Protein AF-A0A658NIF4-F1 (afdb_monomer)

Radius of gyration: 15.55 Å; Cα contacts (8 Å, |Δi|>4): 143; chains: 1; bounding 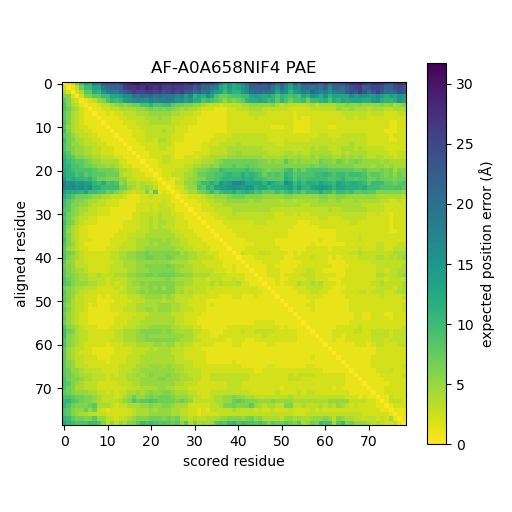box: 40×20×40 Å

Foldseek 3Di:
DPDDPFFKDKDKDKDWDDDPPDDPVRTDIDMFIFIFGFAPDFDADDDDDRQRTTDTPPGPHGNRNDDPVVCCCDDRVND

Mean predicted aligned error: 4.16 Å

Structure (mmCIF, N/CA/C/O backbone):
data_AF-A0A658NIF4-F1
#
_entry.id   AF-A0A658NIF4-F1
#
loop_
_atom_site.group_PDB
_atom_site.id
_atom_site.type_symbol
_atom_site.label_atom_id
_atom_site.label_alt_id
_atom_si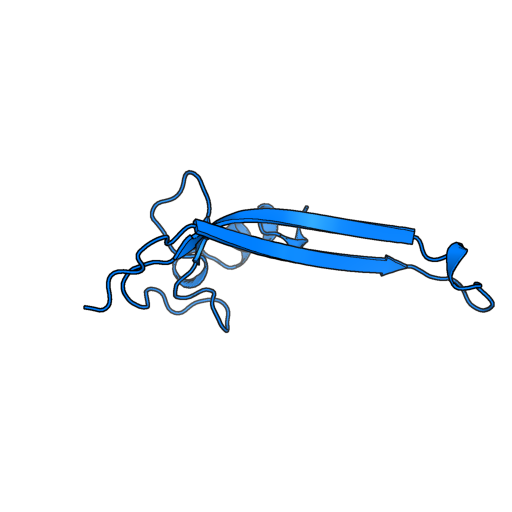te.label_comp_id
_atom_site.label_asym_id
_atom_site.label_entity_id
_atom_site.label_seq_id
_atom_site.pdbx_PDB_ins_code
_atom_site.Cartn_x
_atom_site.Cartn_y
_atom_site.Cartn_z
_atom_site.occupancy
_atom_site.B_iso_or_equiv
_atom_site.auth_seq_id
_atom_site.auth_comp_id
_atom_site.auth_asym_id
_atom_site.auth_atom_id
_atom_site.pdbx_PDB_model_num
ATOM 1 N N . ALA A 1 1 ? -22.465 7.261 10.696 1.00 53.84 1 ALA A N 1
ATOM 2 C CA . ALA A 1 1 ? -21.236 6.669 10.134 1.00 53.84 1 ALA A CA 1
ATOM 3 C C . ALA A 1 1 ? -21.560 6.187 8.728 1.00 53.84 1 ALA A C 1
ATOM 5 O O . ALA A 1 1 ? -22.529 5.450 8.586 1.00 53.84 1 ALA A O 1
ATOM 6 N N . HIS A 1 2 ? -20.848 6.649 7.697 1.00 54.84 2 HIS A N 1
ATOM 7 C CA . HIS A 1 2 ? -21.023 6.106 6.348 1.00 54.84 2 HIS A CA 1
ATOM 8 C C . HIS A 1 2 ? -20.457 4.684 6.343 1.00 54.84 2 HIS A C 1
ATOM 10 O O . HIS A 1 2 ? -19.245 4.499 6.398 1.00 54.84 2 HIS A O 1
ATOM 16 N N . ALA A 1 3 ? -21.334 3.683 6.359 1.00 63.62 3 ALA A N 1
ATOM 17 C CA . ALA A 1 3 ? -20.928 2.307 6.132 1.00 63.62 3 ALA A CA 1
ATOM 18 C C . ALA A 1 3 ? -20.713 2.140 4.625 1.00 63.62 3 ALA A C 1
ATOM 20 O O . ALA A 1 3 ? -21.652 2.283 3.840 1.00 63.62 3 ALA A O 1
ATOM 21 N N . TRP A 1 4 ? -19.469 1.904 4.219 1.00 68.75 4 TRP A N 1
ATOM 22 C CA . TRP A 1 4 ? -19.150 1.514 2.850 1.00 68.75 4 TRP A CA 1
ATOM 23 C C . TRP A 1 4 ? -19.882 0.202 2.547 1.00 68.75 4 TRP A C 1
ATOM 25 O O . TRP A 1 4 ? -19.775 -0.741 3.327 1.00 68.75 4 TRP A O 1
ATOM 35 N N . GLY A 1 5 ? -20.650 0.142 1.454 1.00 84.50 5 GLY A N 1
ATOM 36 C CA . GLY A 1 5 ? -21.359 -1.088 1.072 1.00 84.50 5 GLY A CA 1
ATOM 37 C C . GLY A 1 5 ? -20.393 -2.248 0.809 1.00 84.50 5 GLY A C 1
ATOM 38 O O . GLY A 1 5 ? -20.620 -3.361 1.270 1.00 84.50 5 GLY A O 1
ATOM 39 N N . ASP A 1 6 ? -19.275 -1.953 0.143 1.00 91.62 6 ASP A N 1
ATOM 40 C CA . ASP A 1 6 ? -18.104 -2.821 0.038 1.00 91.62 6 ASP A CA 1
ATOM 41 C C . ASP A 1 6 ? -16.871 -2.007 0.445 1.00 91.62 6 ASP A C 1
ATOM 43 O O . ASP A 1 6 ? -16.570 -0.981 -0.163 1.00 91.62 6 ASP A O 1
ATOM 47 N N . ALA A 1 7 ? -16.198 -2.433 1.514 1.00 94.06 7 ALA A N 1
ATOM 48 C CA . ALA A 1 7 ? -15.032 -1.744 2.060 1.00 94.06 7 ALA A CA 1
ATOM 49 C C . ALA A 1 7 ? -13.703 -2.322 1.556 1.00 94.06 7 ALA A C 1
ATOM 51 O O . ALA A 1 7 ? -12.652 -1.871 2.011 1.00 94.06 7 ALA A O 1
ATOM 52 N N . ARG A 1 8 ? -13.716 -3.333 0.676 1.00 96.88 8 ARG A N 1
ATOM 53 C CA . ARG A 1 8 ? -12.486 -3.945 0.156 1.00 96.88 8 ARG A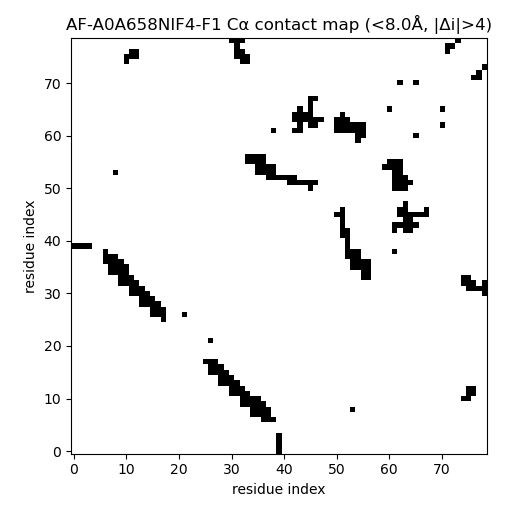 CA 1
ATOM 54 C C . ARG A 1 8 ? -11.660 -2.920 -0.618 1.00 96.88 8 ARG A C 1
ATOM 56 O O . ARG A 1 8 ? -12.191 -2.129 -1.392 1.00 96.88 8 ARG A O 1
ATOM 63 N N . ALA A 1 9 ? -10.349 -2.957 -0.414 1.00 96.88 9 ALA A N 1
ATOM 64 C CA . ALA A 1 9 ? -9.403 -2.057 -1.058 1.00 96.88 9 ALA A CA 1
ATOM 65 C C . ALA A 1 9 ? -8.059 -2.753 -1.296 1.00 96.88 9 ALA A C 1
ATOM 67 O O . ALA A 1 9 ? -7.716 -3.719 -0.614 1.00 96.88 9 ALA A O 1
ATOM 68 N N . GLU A 1 10 ? -7.268 -2.220 -2.224 1.00 97.81 10 GLU A N 1
ATOM 69 C CA . GLU A 1 10 ? -5.880 -2.627 -2.430 1.00 97.81 10 GLU A CA 1
ATOM 70 C C . GLU A 1 10 ? -4.963 -1.410 -2.372 1.00 97.81 10 GLU A C 1
ATOM 72 O O . GLU A 1 10 ? -5.230 -0.376 -2.987 1.00 97.81 10 GLU A O 1
ATOM 77 N N . ALA 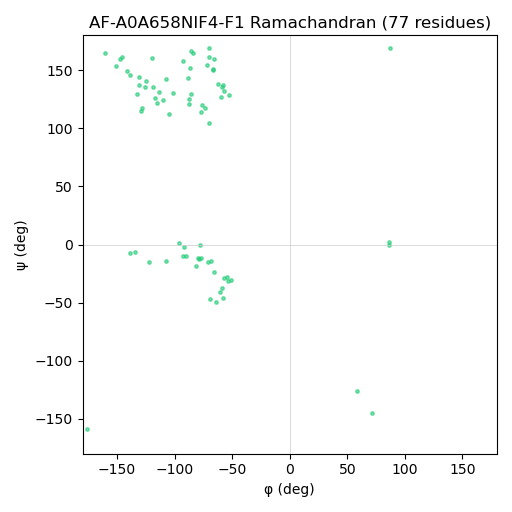A 1 11 ? -3.850 -1.554 -1.663 1.00 97.31 11 ALA A N 1
ATOM 78 C CA . ALA A 1 11 ? -2.721 -0.654 -1.799 1.00 97.31 11 ALA A CA 1
ATOM 79 C C . ALA A 1 11 ? -1.818 -1.169 -2.923 1.00 97.31 11 ALA A C 1
ATOM 81 O O . ALA A 1 11 ? -1.388 -2.322 -2.876 1.00 97.31 11 ALA A O 1
ATOM 82 N N . VAL A 1 12 ? -1.520 -0.324 -3.910 1.00 97.56 12 VAL A N 1
ATOM 83 C CA . VAL A 1 12 ? -0.756 -0.706 -5.107 1.00 97.56 12 VAL A CA 1
ATOM 84 C C . VAL A 1 12 ? 0.371 0.292 -5.355 1.00 97.56 12 VAL A C 1
ATOM 86 O O . VAL A 1 12 ? 0.166 1.502 -5.250 1.00 97.56 12 VAL A O 1
ATOM 89 N N . SER A 1 13 ? 1.557 -0.203 -5.702 1.00 97.06 13 SER A N 1
ATOM 90 C CA . SER A 1 13 ? 2.634 0.592 -6.306 1.00 97.06 13 SER A CA 1
ATOM 91 C C . SER A 1 13 ? 3.189 -0.108 -7.529 1.00 97.06 13 SER A C 1
ATOM 93 O O . SER A 1 13 ? 3.340 -1.323 -7.520 1.00 97.06 13 SER A O 1
ATOM 95 N N . ALA A 1 14 ? 3.560 0.680 -8.534 1.00 96.81 14 ALA A N 1
ATOM 96 C CA . ALA A 1 14 ? 4.327 0.229 -9.683 1.00 96.81 14 ALA A CA 1
ATOM 97 C C . ALA A 1 14 ? 5.659 0.992 -9.737 1.00 96.81 14 ALA A C 1
ATOM 99 O O . ALA A 1 14 ? 5.687 2.209 -9.541 1.00 96.81 14 ALA A O 1
ATOM 100 N N . LEU A 1 15 ? 6.749 0.276 -9.998 1.00 95.94 15 LEU A N 1
ATOM 101 C CA . LEU A 1 15 ? 8.088 0.810 -10.221 1.00 95.94 15 LEU A CA 1
ATOM 102 C C . LEU A 1 15 ? 8.498 0.497 -11.659 1.00 95.94 15 LEU A C 1
ATOM 104 O O . LEU A 1 15 ? 8.549 -0.668 -12.044 1.00 95.94 15 LEU A O 1
ATOM 108 N N . GLY A 1 16 ? 8.805 1.535 -12.434 1.00 95.44 16 GLY A N 1
ATOM 109 C CA . GLY A 1 16 ? 9.386 1.403 -13.768 1.00 95.44 16 GLY A CA 1
ATOM 110 C C . GLY A 1 16 ? 10.889 1.670 -13.737 1.00 95.44 16 GLY A C 1
ATOM 111 O O . GLY A 1 16 ? 11.316 2.696 -13.208 1.00 95.44 16 GLY A O 1
ATOM 112 N N . LEU A 1 17 ? 11.679 0.774 -14.324 1.00 96.12 17 LEU A N 1
ATOM 113 C CA . LEU A 1 17 ? 13.116 0.931 -14.532 1.00 96.12 17 LEU A CA 1
ATOM 114 C C . LEU A 1 17 ? 13.417 0.945 -16.032 1.00 96.12 17 LEU A C 1
ATOM 116 O O . LEU A 1 17 ? 13.057 0.017 -16.753 1.00 96.12 17 LEU A O 1
ATOM 120 N N . ALA A 1 18 ? 14.105 1.989 -16.486 1.00 96.44 18 ALA A N 1
ATOM 121 C CA . ALA A 1 18 ? 14.531 2.148 -17.869 1.00 96.44 18 ALA A CA 1
ATOM 122 C C . ALA A 1 18 ? 15.956 2.704 -17.927 1.00 96.44 18 ALA A C 1
ATOM 124 O O . ALA A 1 18 ? 16.349 3.525 -17.094 1.00 96.44 18 ALA A O 1
ATOM 125 N N . TRP A 1 19 ? 16.715 2.280 -18.934 1.00 96.12 19 TRP A N 1
ATOM 126 C CA . TRP A 1 19 ? 18.036 2.830 -19.230 1.00 96.12 19 TRP A CA 1
ATOM 127 C C . TRP A 1 19 ? 17.945 3.968 -20.254 1.00 96.12 19 TRP A C 1
ATOM 129 O O . TRP A 1 19 ? 16.975 4.042 -21.013 1.00 96.12 19 TRP A O 1
ATOM 139 N N . PRO A 1 20 ? 18.947 4.864 -20.317 1.00 96.62 20 PRO A N 1
ATOM 140 C CA . PRO A 1 20 ? 19.015 5.869 -21.372 1.00 96.62 20 PRO A CA 1
ATOM 141 C C . PRO A 1 20 ? 18.910 5.231 -22.765 1.00 96.62 20 PRO A C 1
ATOM 143 O O . PRO A 1 20 ? 19.638 4.292 -23.074 1.00 96.62 20 PRO A O 1
ATOM 146 N N . GLY A 1 21 ? 18.005 5.749 -23.598 1.00 94.62 21 GLY A N 1
ATOM 147 C CA . GLY A 1 21 ? 17.747 5.225 -24.945 1.00 94.62 21 GLY A CA 1
ATOM 148 C C . GLY A 1 21 ? 16.738 4.073 -25.022 1.00 94.62 21 GLY A C 1
ATOM 149 O O . GLY A 1 21 ? 16.453 3.622 -26.127 1.00 94.62 21 GLY A O 1
ATOM 150 N N . ALA A 1 22 ? 16.181 3.625 -23.892 1.00 92.75 22 ALA A N 1
ATOM 151 C CA . ALA A 1 22 ? 15.116 2.624 -23.853 1.00 92.75 22 ALA A CA 1
ATOM 152 C C . ALA A 1 22 ? 13.879 3.061 -24.657 1.00 92.75 22 ALA A C 1
ATOM 154 O O . ALA A 1 22 ? 13.421 4.205 -24.556 1.00 92.75 22 ALA A O 1
ATOM 155 N N . LEU A 1 23 ? 13.313 2.128 -25.420 1.00 92.56 23 LEU A N 1
ATOM 156 C CA . LEU A 1 23 ? 12.002 2.267 -26.045 1.00 92.56 23 LEU A CA 1
ATOM 157 C C . LEU A 1 23 ? 10.900 1.866 -25.043 1.00 92.56 23 LEU A C 1
ATOM 159 O O . LEU A 1 23 ? 11.186 1.217 -24.037 1.00 92.56 23 LEU A O 1
ATOM 163 N N . PRO A 1 24 ? 9.618 2.204 -25.286 1.00 81.75 24 PRO A N 1
ATOM 164 C CA . PRO A 1 24 ? 8.535 1.910 -24.340 1.00 81.75 24 PRO A CA 1
ATOM 165 C C . PRO A 1 24 ? 8.413 0.436 -23.911 1.00 81.75 24 PRO A C 1
ATOM 167 O O . PRO A 1 24 ? 7.952 0.167 -22.806 1.00 81.75 24 PRO A O 1
ATOM 170 N N . GLY A 1 25 ? 8.827 -0.512 -24.760 1.00 86.69 25 GLY A N 1
ATOM 171 C CA . GLY A 1 25 ? 8.821 -1.948 -24.454 1.00 86.69 25 GLY A CA 1
ATOM 172 C C . GLY A 1 25 ? 9.992 -2.433 -23.591 1.00 86.69 25 GLY A C 1
ATOM 173 O O . GLY A 1 25 ? 9.937 -3.551 -23.089 1.00 86.69 25 GLY A O 1
ATOM 174 N N . ASP A 1 26 ? 11.018 -1.603 -23.394 1.00 91.75 26 ASP A N 1
ATOM 175 C CA . ASP A 1 26 ? 12.235 -1.953 -22.648 1.00 91.75 26 ASP A CA 1
ATOM 176 C C . ASP A 1 26 ? 12.135 -1.586 -21.156 1.00 91.75 26 ASP A C 1
ATOM 178 O O . ASP A 1 26 ? 13.067 -1.823 -20.383 1.00 91.75 26 ASP A O 1
ATOM 182 N N . VAL A 1 27 ? 11.020 -0.977 -20.735 1.00 95.44 27 VAL A N 1
ATOM 183 C CA . VAL A 1 27 ? 10.791 -0.609 -19.335 1.00 95.44 27 VAL A CA 1
ATOM 184 C C . VAL A 1 27 ? 10.488 -1.866 -18.529 1.00 95.44 27 VAL A C 1
ATOM 186 O O . VAL A 1 27 ? 9.461 -2.518 -18.722 1.00 95.44 27 VAL A O 1
ATOM 189 N N . VAL A 1 28 ? 11.351 -2.175 -17.566 1.00 94.94 28 VAL A N 1
ATOM 190 C CA . VAL A 1 28 ? 11.075 -3.215 -16.576 1.00 94.94 28 VAL A CA 1
ATOM 191 C C . VAL A 1 28 ? 10.084 -2.646 -15.572 1.00 94.94 28 VAL A C 1
ATOM 193 O O . VAL A 1 28 ? 10.374 -1.651 -14.910 1.00 94.94 28 VAL A O 1
ATOM 196 N N . VAL A 1 29 ? 8.918 -3.275 -15.454 1.00 94.62 29 VAL A N 1
ATOM 197 C CA . VAL A 1 29 ? 7.889 -2.876 -14.492 1.00 94.62 29 VAL A CA 1
ATOM 198 C C . VAL A 1 29 ? 7.787 -3.929 -13.399 1.00 94.62 29 VAL A C 1
ATOM 200 O O . VAL A 1 29 ? 7.549 -5.102 -13.679 1.00 94.62 29 VAL A O 1
ATOM 203 N N . ALA A 1 30 ? 7.946 -3.496 -12.153 1.00 95.44 30 ALA A N 1
ATOM 204 C CA . ALA A 1 30 ? 7.599 -4.272 -10.972 1.00 95.44 30 ALA A CA 1
ATOM 205 C C . ALA A 1 30 ? 6.347 -3.672 -10.329 1.00 95.44 30 ALA A C 1
ATOM 207 O O . ALA A 1 30 ? 6.191 -2.451 -10.291 1.00 95.44 30 ALA A O 1
ATOM 208 N N . GLU A 1 31 ? 5.460 -4.517 -9.816 1.00 97.06 31 GLU A N 1
ATOM 209 C CA . GLU A 1 31 ? 4.237 -4.079 -9.155 1.00 97.06 31 GLU A CA 1
ATOM 210 C C . GLU A 1 31 ? 4.060 -4.814 -7.830 1.00 97.06 31 GLU A C 1
ATOM 212 O O . GLU A 1 31 ? 4.109 -6.042 -7.776 1.00 97.06 31 GLU A O 1
ATOM 217 N N . GLY A 1 32 ? 3.812 -4.049 -6.772 1.00 96.75 32 GLY A N 1
ATOM 218 C CA . GLY A 1 32 ? 3.531 -4.567 -5.446 1.00 96.75 32 GLY A CA 1
ATOM 219 C C . GLY A 1 32 ? 2.100 -4.243 -5.034 1.00 96.75 32 GLY A C 1
ATOM 220 O O . GLY A 1 32 ? 1.645 -3.099 -5.135 1.00 96.75 32 GLY A O 1
ATOM 221 N N . ARG A 1 33 ? 1.380 -5.262 -4.554 1.00 97.75 33 ARG A N 1
ATOM 222 C CA . ARG A 1 33 ? -0.013 -5.162 -4.095 1.00 97.75 33 ARG A CA 1
ATOM 223 C C . ARG A 1 33 ? -0.176 -5.672 -2.675 1.00 97.75 33 ARG A C 1
ATOM 225 O O . ARG A 1 33 ? 0.388 -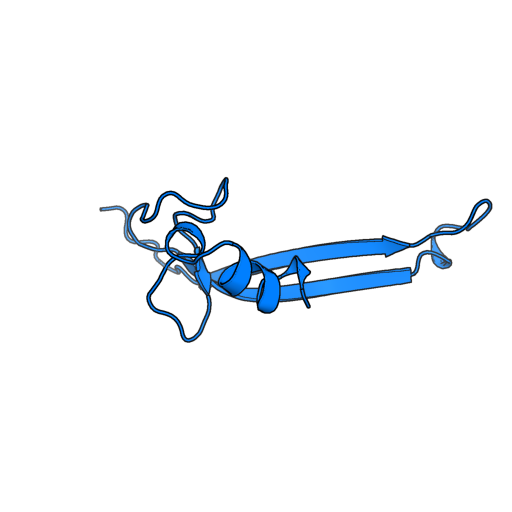6.700 -2.301 1.00 97.75 33 ARG A O 1
ATOM 232 N N . VAL A 1 34 ? -1.002 -4.980 -1.898 1.00 97.75 34 VAL A N 1
ATOM 233 C CA . VAL A 1 34 ? -1.461 -5.437 -0.585 1.00 97.75 34 VAL A CA 1
ATOM 234 C C . VAL A 1 34 ? -2.985 -5.337 -0.538 1.00 97.75 34 VAL A C 1
ATOM 236 O O . VAL A 1 34 ? -3.501 -4.219 -0.582 1.00 97.75 34 VAL A O 1
ATO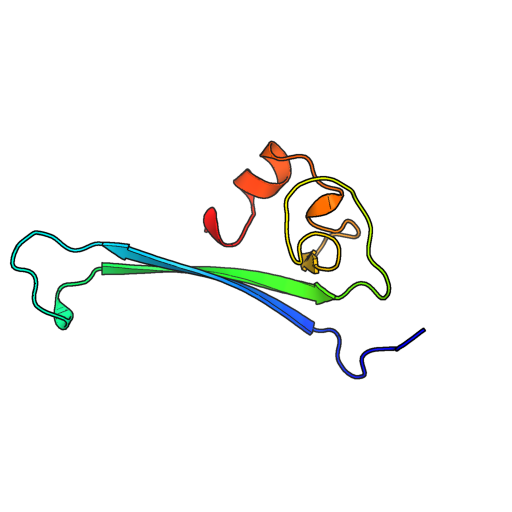M 239 N N . PRO A 1 35 ? -3.712 -6.464 -0.432 1.00 98.06 35 PRO A N 1
ATOM 240 C CA . PRO A 1 35 ? -5.154 -6.438 -0.226 1.00 98.06 35 PRO A CA 1
ATOM 241 C C . PRO A 1 35 ? -5.487 -5.984 1.198 1.00 98.06 35 PRO A C 1
ATOM 243 O O . PRO A 1 35 ? -4.695 -6.165 2.126 1.00 98.06 35 PRO A O 1
ATOM 246 N N . GLY A 1 36 ? -6.672 -5.413 1.383 1.00 97.25 36 GLY A N 1
ATOM 247 C CA . GLY A 1 36 ? -7.138 -4.920 2.672 1.00 97.25 36 GLY A CA 1
ATOM 248 C C . GLY A 1 36 ? -8.569 -4.396 2.623 1.00 97.25 36 GLY A C 1
ATOM 249 O O . GLY A 1 36 ? -9.358 -4.738 1.738 1.00 97.25 36 GLY A O 1
ATOM 250 N N . ALA A 1 37 ? -8.904 -3.560 3.598 1.00 97.38 37 ALA A N 1
ATOM 251 C CA . ALA A 1 37 ? -10.198 -2.904 3.687 1.00 97.38 37 ALA A CA 1
ATOM 252 C C . ALA A 1 37 ? -10.087 -1.498 4.287 1.00 97.38 37 ALA A C 1
ATOM 254 O O . ALA A 1 37 ? -9.109 -1.160 4.957 1.00 97.38 37 ALA A O 1
ATOM 255 N N . LEU A 1 38 ? -11.110 -0.679 4.057 1.00 96.81 38 LEU A N 1
ATOM 256 C CA . LEU A 1 38 ? -11.231 0.650 4.642 1.00 96.81 38 LEU A CA 1
ATOM 257 C C . LEU A 1 38 ? -11.874 0.583 6.031 1.00 96.81 38 LEU A C 1
ATOM 259 O O . LEU A 1 38 ? -12.945 0.006 6.221 1.00 96.81 38 LEU A O 1
ATOM 263 N N . ALA A 1 39 ? -11.237 1.227 7.002 1.00 95.25 39 ALA A N 1
ATOM 264 C CA . ALA A 1 39 ? -11.790 1.463 8.322 1.00 95.25 39 ALA A CA 1
ATOM 265 C C . ALA A 1 39 ? -12.992 2.429 8.245 1.00 95.25 39 ALA A C 1
ATOM 267 O O . ALA A 1 39 ? -13.024 3.329 7.401 1.00 95.25 39 ALA A O 1
ATOM 268 N N . PRO A 1 40 ? -13.971 2.304 9.159 1.00 92.75 40 PRO A N 1
ATOM 269 C CA . PRO A 1 40 ? -15.147 3.177 9.186 1.00 92.75 40 PRO A CA 1
ATOM 270 C C . PRO A 1 40 ? -14.834 4.616 9.635 1.00 92.75 40 PRO A C 1
ATOM 272 O O . PRO A 1 40 ? -15.666 5.506 9.462 1.00 92.75 40 PRO A O 1
ATOM 275 N N . ALA A 1 41 ? -13.659 4.845 10.226 1.00 94.50 41 ALA A N 1
ATOM 276 C CA . ALA A 1 41 ? -13.155 6.154 10.622 1.00 94.50 41 ALA A CA 1
ATOM 277 C C . ALA A 1 41 ? -11.612 6.170 10.583 1.00 94.50 41 ALA A C 1
ATOM 279 O O . ALA A 1 41 ? -11.002 5.109 10.757 1.00 94.50 41 ALA A O 1
ATOM 280 N N . PRO A 1 42 ? -10.979 7.344 10.389 1.00 96.69 42 PRO A N 1
ATOM 281 C CA . PRO A 1 42 ? -9.528 7.490 10.475 1.00 96.69 42 PRO A CA 1
ATOM 282 C C . PRO A 1 42 ? -8.977 7.087 11.851 1.00 96.69 42 PRO A C 1
ATOM 284 O O . PRO A 1 42 ? -9.530 7.481 12.878 1.00 96.69 42 PRO A O 1
ATOM 287 N N . ARG A 1 43 ? -7.877 6.330 11.874 1.00 97.81 43 ARG A N 1
ATOM 288 C CA . ARG A 1 43 ? -7.136 5.932 13.080 1.00 97.81 43 ARG A CA 1
ATOM 289 C C . ARG A 1 43 ? -5.633 5.961 12.827 1.00 97.81 43 ARG A C 1
ATOM 291 O O . ARG A 1 43 ? -5.196 5.664 11.717 1.00 97.81 43 ARG A O 1
ATOM 298 N N . GLY A 1 44 ? -4.862 6.249 13.872 1.00 97.62 44 GLY A N 1
ATOM 299 C CA . GLY A 1 44 ? -3.405 6.370 13.803 1.00 97.62 44 GLY A CA 1
ATOM 300 C C . GLY A 1 44 ? -2.929 7.770 13.414 1.00 97.62 44 GLY A C 1
ATOM 301 O O . GLY A 1 44 ? -3.719 8.630 13.029 1.00 97.62 44 GLY A O 1
ATOM 302 N N . ALA A 1 45 ? -1.624 7.994 13.554 1.00 97.31 45 ALA A N 1
ATOM 303 C CA . ALA A 1 45 ? -0.976 9.286 13.307 1.00 97.31 45 ALA A CA 1
ATOM 304 C C . ALA A 1 45 ? 0.322 9.170 12.487 1.00 97.31 45 ALA A C 1
ATOM 306 O O . ALA A 1 45 ? 0.905 10.186 12.116 1.00 97.31 45 ALA A O 1
ATOM 307 N N . ASN A 1 46 ? 0.778 7.946 12.205 1.00 96.50 46 ASN A N 1
ATOM 308 C CA . ASN A 1 46 ? 1.984 7.699 11.424 1.00 96.50 46 ASN A CA 1
ATOM 309 C C . ASN A 1 46 ? 1.676 7.685 9.923 1.00 96.50 46 ASN A C 1
ATOM 311 O O . ASN A 1 46 ? 0.531 7.547 9.494 1.00 96.50 46 ASN A O 1
ATOM 315 N N . GLY A 1 47 ? 2.727 7.754 9.107 1.00 93.94 47 GLY A N 1
ATOM 316 C CA . GLY A 1 47 ? 2.585 7.652 7.659 1.00 93.94 47 GLY A CA 1
ATOM 317 C C . GLY A 1 47 ? 1.927 8.890 7.050 1.00 93.94 47 GLY A C 1
ATOM 318 O O . GLY A 1 47 ? 2.209 10.012 7.461 1.00 93.94 47 GLY A O 1
ATOM 319 N N . PHE A 1 48 ? 1.122 8.698 6.006 1.00 95.69 48 PHE A N 1
ATOM 320 C 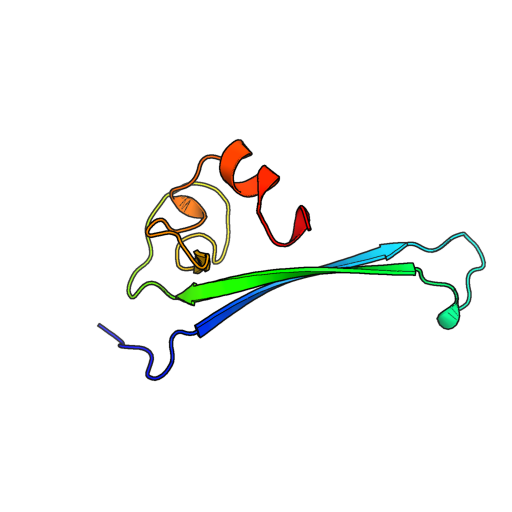CA . PHE A 1 48 ? 0.518 9.788 5.245 1.00 95.69 48 PHE A CA 1
ATOM 321 C C . PHE A 1 48 ? -0.705 9.355 4.430 1.00 95.69 48 PHE A C 1
ATOM 323 O O . PHE A 1 48 ? -0.922 8.178 4.144 1.00 95.69 48 PHE A O 1
ATOM 330 N N . GLY A 1 49 ? -1.481 10.343 3.978 1.00 96.25 49 GLY A N 1
ATOM 331 C CA . GLY A 1 49 ? -2.590 10.129 3.053 1.00 96.25 49 GLY A CA 1
ATOM 332 C C . GLY A 1 49 ? -3.632 9.160 3.610 1.00 96.25 49 GLY A C 1
ATOM 333 O O . GLY A 1 49 ? -4.149 9.349 4.707 1.00 96.25 49 GLY A O 1
ATOM 334 N N . TRP A 1 50 ? -3.943 8.115 2.846 1.00 96.69 50 TRP A N 1
ATOM 335 C CA . TRP A 1 50 ? -4.972 7.127 3.180 1.00 96.69 50 TRP A CA 1
ATOM 336 C C . TRP A 1 50 ? -4.529 6.088 4.222 1.00 96.69 50 TRP A C 1
ATOM 338 O O . TRP A 1 50 ? -5.338 5.246 4.616 1.00 96.69 50 TRP A O 1
ATOM 348 N N . ASP A 1 51 ? -3.287 6.150 4.715 1.00 97.56 51 ASP A N 1
ATOM 349 C CA . ASP A 1 51 ? -2.781 5.227 5.739 1.00 97.56 51 ASP A CA 1
ATOM 350 C C . ASP A 1 51 ? -3.679 5.174 6.983 1.00 97.56 51 ASP A C 1
ATOM 352 O O . ASP A 1 51 ? -3.793 4.124 7.611 1.00 97.56 51 ASP A O 1
ATOM 356 N N . VAL A 1 52 ? -4.343 6.287 7.319 1.00 98.00 52 VAL A N 1
ATOM 357 C CA . VAL A 1 52 ? -5.253 6.393 8.471 1.00 98.00 52 VAL A CA 1
ATOM 358 C C . VAL A 1 52 ? -6.540 5.590 8.321 1.00 98.00 52 VAL A C 1
ATOM 360 O O . VAL A 1 52 ? -7.245 5.393 9.304 1.00 98.00 52 VAL A O 1
ATOM 363 N N . VAL A 1 53 ? -6.876 5.122 7.121 1.00 97.38 53 VAL A N 1
ATOM 364 C CA . VAL A 1 53 ? -8.103 4.350 6.874 1.00 97.38 53 VAL A CA 1
ATOM 365 C C . VAL A 1 53 ? -7.844 2.977 6.272 1.00 97.38 53 VAL A C 1
ATOM 367 O O . VAL A 1 53 ? -8.740 2.148 6.314 1.00 97.38 53 VAL A O 1
ATOM 370 N N . PHE A 1 54 ? -6.658 2.680 5.749 1.00 97.81 54 PHE A N 1
ATOM 371 C CA . PHE A 1 54 ? -6.391 1.370 5.157 1.00 97.81 54 PHE A CA 1
ATOM 372 C C . PHE A 1 54 ? -5.916 0.353 6.195 1.00 97.81 54 PHE A C 1
ATOM 374 O O . PHE A 1 54 ? -4.875 0.541 6.825 1.00 97.81 54 PHE A O 1
ATOM 381 N N . VAL A 1 55 ? -6.661 -0.744 6.329 1.00 97.50 55 VAL A N 1
ATOM 382 C CA . VAL A 1 55 ? -6.326 -1.911 7.152 1.00 97.50 55 VAL A CA 1
ATOM 383 C C . VAL A 1 55 ? -5.876 -3.042 6.217 1.00 97.50 55 VAL A C 1
ATOM 385 O O . VAL A 1 55 ? -6.703 -3.542 5.449 1.00 97.50 55 VAL A O 1
ATOM 388 N N . PRO A 1 56 ? -4.592 -3.451 6.228 1.00 97.56 56 PRO A N 1
ATOM 389 C CA . PRO A 1 56 ? -4.117 -4.548 5.388 1.00 97.56 56 PRO A CA 1
ATOM 390 C C . PRO A 1 56 ? -4.737 -5.883 5.821 1.00 97.56 56 PRO A C 1
ATOM 392 O O . PRO A 1 56 ? -5.057 -6.094 6.991 1.00 97.56 56 PRO A O 1
ATOM 395 N N . ALA A 1 57 ? -4.901 -6.805 4.874 1.00 97.19 57 ALA A N 1
ATOM 396 C CA . ALA A 1 57 ? -5.475 -8.117 5.145 1.00 97.19 57 ALA A CA 1
ATOM 397 C C . ALA A 1 57 ? -4.675 -8.864 6.229 1.00 97.19 57 ALA A C 1
ATOM 399 O O . ALA A 1 57 ? -3.448 -8.943 6.166 1.00 97.19 57 ALA A O 1
ATOM 400 N N . GLY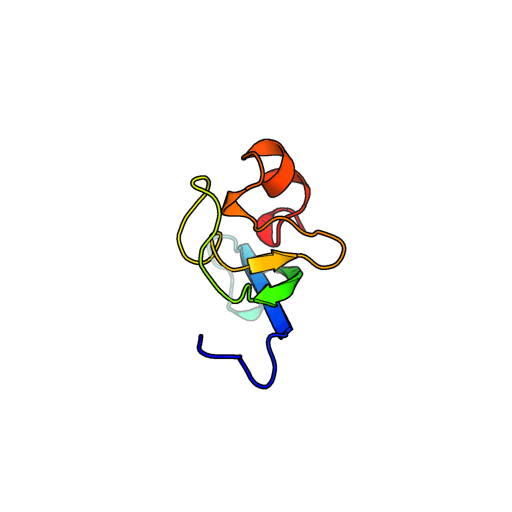 A 1 58 ? -5.384 -9.428 7.211 1.00 95.62 58 GLY A N 1
ATOM 401 C CA . GLY A 1 58 ? -4.783 -10.140 8.345 1.00 95.62 58 GLY A CA 1
ATOM 402 C C . GLY A 1 58 ? -4.382 -9.256 9.531 1.00 95.62 58 GLY A C 1
ATOM 403 O O . GLY A 1 58 ? -3.870 -9.779 10.515 1.00 95.62 58 GLY A O 1
ATOM 404 N N . GLU A 1 59 ? -4.634 -7.949 9.475 1.00 96.31 59 GLU A N 1
ATOM 405 C CA . GLU A 1 59 ? -4.366 -7.003 10.562 1.00 96.31 59 GLU A CA 1
ATOM 406 C C . GLU A 1 59 ? -5.648 -6.316 11.039 1.00 96.31 59 GLU A C 1
ATOM 408 O O . GLU A 1 59 ? -6.663 -6.267 10.345 1.00 96.31 59 GLU A O 1
ATOM 413 N N . THR A 1 60 ? -5.595 -5.759 12.247 1.00 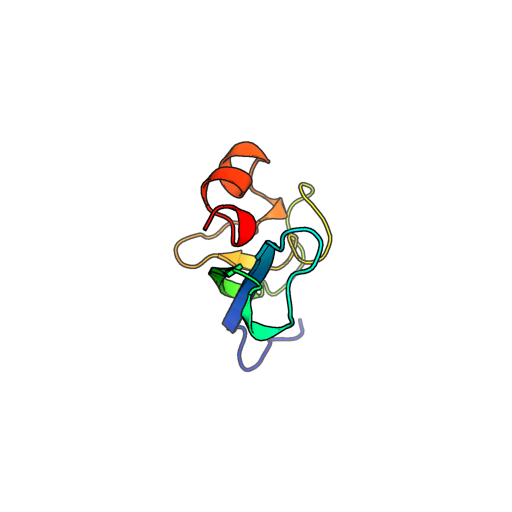96.62 60 THR A N 1
ATOM 414 C CA . THR A 1 60 ? -6.668 -4.919 12.812 1.00 96.62 60 THR A CA 1
ATOM 415 C C . THR A 1 60 ? -6.282 -3.443 12.863 1.00 96.62 60 THR A C 1
ATOM 417 O O . THR A 1 60 ? -7.138 -2.576 13.057 1.00 96.62 60 THR A O 1
ATOM 420 N N . ARG A 1 61 ? -4.993 -3.148 12.685 1.00 97.62 61 ARG A N 1
ATOM 421 C CA . ARG A 1 61 ? -4.412 -1.807 12.693 1.00 97.62 61 ARG A CA 1
ATOM 422 C C . ARG A 1 61 ? -4.453 -1.195 11.299 1.00 97.62 61 ARG A C 1
ATOM 424 O O . ARG A 1 61 ? -4.236 -1.893 10.311 1.00 97.62 61 ARG A O 1
ATOM 431 N N . THR A 1 62 ? -4.693 0.106 11.214 1.00 98.06 62 THR A N 1
ATOM 432 C CA . THR A 1 62 ? -4.454 0.854 9.976 1.00 98.06 62 THR A CA 1
ATOM 433 C C . THR A 1 62 ? -2.948 0.974 9.730 1.00 98.06 62 THR A C 1
ATOM 435 O O . THR A 1 62 ? -2.144 0.841 10.657 1.00 98.06 62 THR A O 1
ATOM 438 N N . PHE A 1 63 ? -2.526 1.268 8.499 1.00 97.69 63 PHE A N 1
ATOM 439 C CA . PHE A 1 63 ? -1.112 1.573 8.243 1.00 97.69 63 PHE A CA 1
ATOM 440 C C . PHE A 1 63 ? -0.589 2.751 9.079 1.00 97.69 63 PHE A C 1
ATOM 442 O O . PHE A 1 63 ? 0.593 2.762 9.413 1.00 97.69 63 PHE A O 1
ATOM 449 N N . ALA A 1 64 ? -1.442 3.708 9.456 1.00 98.12 64 ALA A N 1
ATOM 450 C CA . ALA A 1 64 ? -1.054 4.833 10.309 1.00 98.12 64 ALA A CA 1
ATOM 451 C C . ALA A 1 64 ? -0.928 4.482 11.804 1.00 98.12 64 ALA A C 1
ATOM 453 O O . ALA A 1 64 ? -0.425 5.292 12.586 1.00 98.12 64 ALA A O 1
ATOM 454 N N . GLU A 1 65 ? -1.395 3.307 12.227 1.00 98.25 65 GLU A N 1
ATOM 455 C CA . GLU A 1 65 ? -1.197 2.768 13.582 1.00 98.25 65 GLU A CA 1
ATOM 456 C C . GLU A 1 65 ? 0.053 1.873 13.673 1.00 98.25 65 GLU A C 1
ATOM 458 O O . GLU A 1 65 ? 0.464 1.495 14.769 1.00 98.25 65 GLU A O 1
ATOM 463 N N . MET A 1 66 ? 0.671 1.534 12.537 1.00 96.81 66 MET A N 1
ATOM 464 C CA . MET A 1 66 ? 1.930 0.788 12.476 1.00 96.81 66 MET A CA 1
ATOM 465 C C . MET A 1 66 ? 3.126 1.738 12.575 1.00 96.81 66 MET A C 1
ATOM 467 O O . MET A 1 66 ? 3.061 2.901 12.163 1.00 96.81 66 MET A O 1
ATOM 471 N N . SER A 1 67 ? 4.244 1.245 13.103 1.00 96.88 67 SER A N 1
ATOM 472 C CA . SER A 1 67 ? 5.524 1.943 12.984 1.00 96.88 67 SER A CA 1
ATOM 473 C C . SER A 1 67 ? 5.984 1.993 11.521 1.00 96.88 67 SER A C 1
ATOM 475 O O . SER A 1 67 ? 5.565 1.192 10.678 1.00 96.88 67 SER A O 1
ATOM 477 N N . ALA A 1 68 ? 6.885 2.928 11.208 1.00 93.56 68 ALA A N 1
ATOM 478 C CA . ALA A 1 68 ? 7.450 3.037 9.865 1.00 93.56 68 ALA A CA 1
ATOM 479 C C . ALA A 1 68 ? 8.162 1.742 9.432 1.00 93.56 68 ALA A C 1
ATOM 481 O O . ALA A 1 68 ? 8.041 1.337 8.281 1.00 93.56 68 ALA A O 1
ATOM 482 N N . GLU A 1 69 ? 8.855 1.067 10.351 1.00 94.88 69 GLU A N 1
ATOM 483 C CA . GLU A 1 69 ? 9.573 -0.182 10.083 1.00 94.88 69 GLU A CA 1
ATOM 484 C C . GLU A 1 69 ? 8.622 -1.359 9.805 1.00 94.88 69 GLU A C 1
ATOM 486 O O . GLU A 1 69 ? 8.769 -2.064 8.801 1.00 94.88 69 GLU A O 1
ATOM 491 N N . GLU A 1 70 ? 7.582 -1.532 10.629 1.00 94.56 70 GLU A N 1
ATOM 492 C CA . GLU A 1 70 ? 6.549 -2.553 10.402 1.00 94.56 70 GLU A CA 1
ATOM 493 C C . GLU A 1 70 ? 5.866 -2.361 9.046 1.00 94.56 70 GLU A C 1
ATOM 495 O O . GLU A 1 70 ? 5.716 -3.315 8.281 1.00 94.56 70 GLU A O 1
ATOM 500 N N . LYS A 1 71 ? 5.491 -1.119 8.715 1.00 93.31 71 LYS A N 1
ATOM 501 C CA . LYS A 1 71 ? 4.872 -0.801 7.428 1.00 93.31 71 LYS A CA 1
ATOM 502 C C . LYS A 1 71 ? 5.842 -1.057 6.273 1.00 93.31 71 LYS A C 1
ATOM 504 O O . LYS A 1 71 ? 5.482 -1.717 5.296 1.00 93.31 71 LYS A O 1
ATOM 509 N N . ASN A 1 72 ? 7.072 -0.556 6.367 1.00 92.19 72 ASN A N 1
ATOM 510 C CA . ASN A 1 72 ? 8.056 -0.645 5.289 1.00 92.19 72 ASN A CA 1
ATOM 511 C C . ASN A 1 72 ? 8.500 -2.078 4.997 1.00 92.19 72 ASN A C 1
ATOM 513 O O . ASN A 1 72 ? 8.893 -2.346 3.873 1.00 92.19 72 ASN A O 1
ATOM 517 N N . SER A 1 73 ? 8.396 -3.007 5.947 1.00 92.38 73 SER A N 1
ATOM 518 C CA . SER A 1 73 ? 8.719 -4.418 5.694 1.00 92.38 73 SER A CA 1
ATOM 519 C C . SER A 1 73 ? 7.615 -5.195 4.959 1.00 92.38 73 SER A C 1
ATOM 521 O O . SER A 1 73 ? 7.861 -6.313 4.512 1.00 92.38 73 SER A O 1
ATOM 523 N N . ARG A 1 74 ? 6.390 -4.651 4.842 1.00 85.38 74 ARG A N 1
ATOM 524 C CA . ARG A 1 74 ? 5.204 -5.416 4.380 1.00 85.38 74 ARG A CA 1
ATOM 525 C C . ARG A 1 74 ? 4.282 -4.673 3.409 1.00 85.38 74 ARG A C 1
ATOM 527 O O . ARG A 1 74 ? 3.316 -5.261 2.919 1.00 85.38 74 ARG A O 1
ATOM 534 N N . SER A 1 75 ? 4.523 -3.382 3.176 1.00 89.88 75 SER A N 1
ATOM 535 C CA . SER A 1 75 ? 3.658 -2.532 2.350 1.00 89.88 75 SER A CA 1
ATOM 536 C C . SER A 1 75 ? 3.720 -2.878 0.862 1.00 89.88 75 SER A C 1
ATOM 538 O O . SER A 1 75 ? 4.613 -3.583 0.405 1.00 89.88 75 SER A O 1
ATOM 540 N N . HIS A 1 76 ? 2.798 -2.299 0.092 1.00 93.25 76 HIS A N 1
ATOM 541 C CA . HIS A 1 76 ? 2.775 -2.367 -1.370 1.00 93.25 76 HIS A CA 1
ATOM 542 C C . HIS A 1 76 ? 4.118 -1.993 -2.016 1.00 93.25 76 HIS A C 1
ATOM 544 O O . HIS A 1 76 ? 4.459 -2.577 -3.029 1.00 93.25 76 HIS A O 1
ATOM 550 N N . ARG A 1 77 ? 4.912 -1.103 -1.402 1.00 91.12 77 ARG A N 1
ATOM 551 C CA . ARG A 1 77 ? 6.227 -0.678 -1.927 1.00 91.12 77 ARG A CA 1
ATOM 552 C C . ARG A 1 77 ? 7.371 -1.636 -1.616 1.00 91.12 77 ARG A C 1
ATOM 554 O O . ARG A 1 77 ? 8.436 -1.506 -2.201 1.00 91.12 77 ARG A O 1
ATOM 561 N N . ALA A 1 78 ? 7.181 -2.508 -0.633 1.00 88.81 78 ALA A N 1
ATOM 562 C CA . ALA A 1 78 ? 8.177 -3.491 -0.219 1.00 88.81 78 ALA A CA 1
ATOM 563 C C . ALA A 1 78 ? 8.043 -4.814 -0.986 1.00 88.81 78 ALA A C 1
ATOM 565 O O . ALA A 1 78 ? 8.884 -5.695 -0.830 1.00 88.81 78 ALA A O 1
ATOM 566 N N . ARG A 1 79 ? 6.946 -4.958 -1.737 1.00 81.81 79 ARG A N 1
ATOM 567 C CA . ARG A 1 79 ? 6.608 -6.119 -2.556 1.00 81.81 79 ARG A CA 1
ATOM 568 C C . ARG A 1 79 ? 7.015 -5.902 -4.001 1.00 81.81 79 ARG A C 1
ATOM 570 O O . ARG A 1 79 ? 7.003 -4.729 -4.435 1.00 81.81 79 ARG A O 1
#

Sequence (79 aa):
AHAWGDARAEAVSALGLAWPGALPGDVVVAEGRVPGALAPAPRGANGFGWDVVFVPAGETRTFAEMSAEEKNSRSHRAR

pLDDT: mean 93.22, std 8.51, range [53.84, 98.25]

Secondary structure (DSSP, 8-state):
----S--EEEEEEEEEE--TT--GGG-EEEEEEEEEEE-SS---SSS-GGGGTEEETT-SS-GGGS-HHHHHTTSGGG-

Nearest PDB structures (foldseek):
  2dvn-assembly1_A  TM=9.263E-01  e=1.732E-05  Pyrococcus horikoshii
  2e5x-assembly1_A-2  TM=9.105E-01  e=4.637E-05  Pyrococcus horikoshii OT3
  6wwd-assembly1_A  TM=8.429E-01  e=8.581E-05  Mycobacteroides abscessus ATCC 19977
  4bnq-assembly1_B  TM=9.291E-01  e=3.998E-04  Staphylococcus aureus
  6wwd-assembly1_B  TM=8.495E-01  e=1.493E-04  Mycobacteroides abscessus ATCC 19977

Solvent-accessible surface area (backbone atoms only — not comparable to full-atom values): 4657 Å² total; per-residue (Å²): 127,78,74,62,93,72,40,73,45,71,46,73,38,75,49,78,47,73,60,94,88,56,56,90,89,61,48,48,72,49,72,9,74,33,56,28,30,54,51,83,56,79,40,62,83,39,86,61,86,64,24,24,28,35,23,45,68,97,54,91,52,24,49,5,60,39,53,72,66,64,40,58,72,67,34,20,81,59,79